Protein AF-A0A1Q8TEL8-F1 (afdb_monomer)

Secondary structure (DSSP, 8-state):
------PEEEEEEEE-SSS-HHHHHHHHHHHHHTTEEEEEEE-HHHHHHHHHHSS----SSHHHHHHHHHHHHT---

Sequence (77 aa):
MADEAMFEAPVTVALTGASGAQYGLRLIDCLVAARHQVLVLISKAAQMVIATETDVSLPSNPERLSEALRERSGAAP

Solvent-accessible surface area (backbone atoms only — not comparable to full-atom values): 4627 Å² total; per-residue (Å²): 132,79,83,80,70,76,55,41,78,72,44,78,47,75,46,53,62,57,91,62,46,68,56,59,57,51,47,52,34,50,41,36,74,67,41,29,44,75,46,78,44,73,42,74,53,18,53,53,39,30,55,71,78,41,95,57,84,73,58,89,52,69,69,58,26,51,50,53,50,28,70,73,44,66,47,78,132

Structure (mmCIF, N/CA/C/O backbone):
data_AF-A0A1Q8TEL8-F1
#
_entry.id   AF-A0A1Q8TEL8-F1
#
loop_
_atom_site.group_PDB
_atom_site.id
_atom_site.type_symbol
_atom_site.label_atom_id
_atom_site.label_alt_id
_atom_site.label_comp_id
_atom_site.label_asym_id
_atom_site.label_entity_id
_atom_site.label_seq_id
_atom_site.pdbx_PDB_ins_code
_atom_site.Cartn_x
_atom_site.Cartn_y
_atom_site.Cartn_z
_atom_site.occupancy
_atom_site.B_iso_or_equiv
_atom_site.auth_seq_id
_atom_site.auth_comp_id
_atom_site.auth_asym_id
_atom_site.auth_atom_id
_atom_site.pdbx_PDB_model_num
ATOM 1 N N . MET A 1 1 ? 1.267 -0.761 -33.680 1.00 40.00 1 MET A N 1
ATOM 2 C CA . MET A 1 1 ? 2.255 -1.271 -32.713 1.00 40.00 1 MET A CA 1
ATOM 3 C C . MET A 1 1 ? 1.996 -0.467 -31.460 1.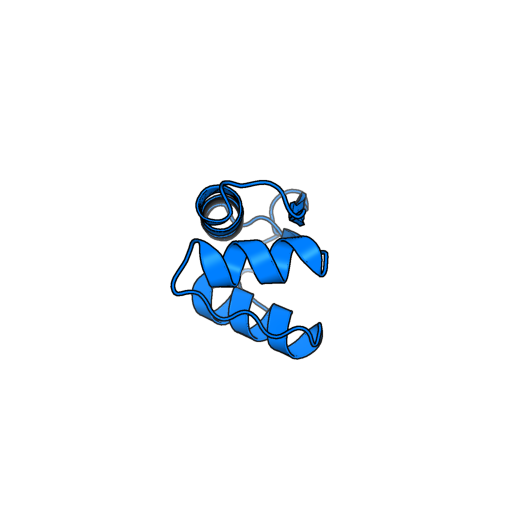00 40.00 1 MET A C 1
ATOM 5 O O . MET A 1 1 ? 2.188 0.740 -31.500 1.00 40.00 1 MET A O 1
ATOM 9 N N . ALA A 1 2 ? 1.280 -1.076 -30.515 1.00 45.25 2 ALA A N 1
ATOM 10 C CA . ALA A 1 2 ? 0.726 -0.379 -29.362 1.00 45.25 2 ALA A CA 1
ATOM 11 C C . ALA A 1 2 ? 1.868 0.221 -28.541 1.00 45.25 2 ALA A C 1
ATOM 13 O O . ALA A 1 2 ? 2.906 -0.416 -28.404 1.00 45.25 2 ALA A O 1
ATOM 14 N N . ASP A 1 3 ? 1.660 1.449 -28.082 1.00 49.28 3 ASP A N 1
ATOM 15 C CA . ASP A 1 3 ? 2.492 2.157 -27.118 1.00 49.28 3 ASP A CA 1
ATOM 16 C C . ASP A 1 3 ? 2.877 1.185 -25.987 1.00 49.28 3 ASP A C 1
ATOM 18 O O . ASP A 1 3 ? 2.043 0.865 -25.140 1.00 49.28 3 ASP A O 1
ATOM 22 N N . GLU A 1 4 ? 4.111 0.663 -25.989 1.00 56.69 4 GLU A N 1
ATOM 23 C CA . GLU A 1 4 ? 4.744 0.173 -24.763 1.00 56.69 4 GLU A CA 1
ATOM 24 C C . GLU A 1 4 ? 4.960 1.425 -23.924 1.00 56.69 4 GLU A C 1
ATOM 26 O O . GLU A 1 4 ? 6.013 2.060 -23.930 1.00 56.69 4 GLU A O 1
ATOM 31 N N . ALA A 1 5 ? 3.870 1.847 -23.297 1.00 61.62 5 ALA A N 1
ATOM 32 C CA . ALA A 1 5 ? 3.813 2.913 -22.339 1.00 61.62 5 ALA A CA 1
ATOM 33 C C . ALA A 1 5 ? 4.786 2.546 -21.219 1.00 61.62 5 ALA A C 1
ATOM 35 O O . ALA A 1 5 ? 4.397 1.864 -20.275 1.00 61.62 5 ALA A O 1
ATOM 36 N N . MET A 1 6 ? 6.050 2.956 -21.348 1.00 80.44 6 MET A N 1
ATOM 37 C CA . MET A 1 6 ? 7.058 2.746 -20.319 1.00 80.44 6 MET A CA 1
ATOM 38 C C . MET A 1 6 ? 6.490 3.353 -19.041 1.00 80.44 6 MET A C 1
ATOM 40 O O . MET A 1 6 ? 6.209 4.553 -18.999 1.00 80.44 6 MET A O 1
ATOM 44 N N . PHE A 1 7 ? 6.195 2.503 -18.058 1.00 89.94 7 PHE A N 1
ATOM 45 C CA . PHE A 1 7 ? 5.704 2.972 -16.774 1.00 89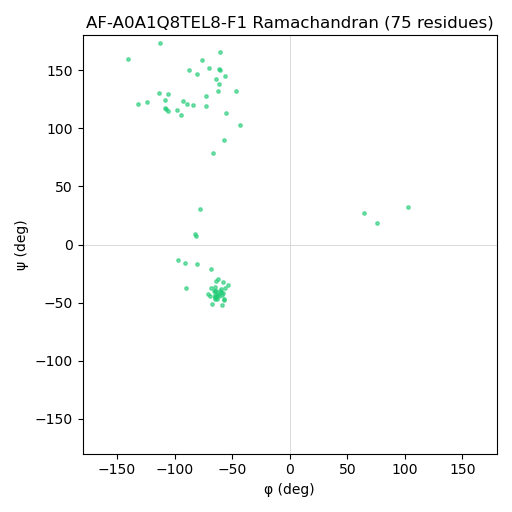.94 7 PHE A CA 1
ATOM 46 C C . PHE A 1 7 ? 6.718 3.965 -16.201 1.00 89.94 7 PHE A C 1
ATOM 48 O O . PHE A 1 7 ? 7.931 3.797 -16.359 1.00 89.94 7 PHE A O 1
ATOM 55 N N . GLU A 1 8 ? 6.220 4.981 -15.507 1.00 94.88 8 GLU A N 1
ATOM 56 C CA . GLU A 1 8 ? 7.056 5.808 -14.648 1.00 94.88 8 GLU A CA 1
ATOM 57 C C . GLU A 1 8 ? 7.698 4.940 -13.553 1.00 94.88 8 GLU A C 1
ATOM 59 O O . GLU A 1 8 ? 7.275 3.804 -13.303 1.00 94.88 8 GLU A O 1
ATOM 64 N N . ALA A 1 9 ? 8.717 5.480 -12.876 1.00 94.38 9 ALA A N 1
ATOM 65 C CA . ALA A 1 9 ? 9.503 4.740 -11.887 1.00 94.38 9 ALA A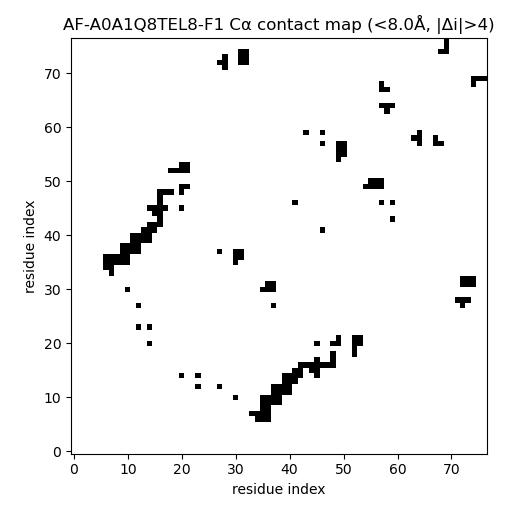 CA 1
ATOM 66 C C . ALA A 1 9 ? 8.612 3.948 -10.902 1.00 94.38 9 ALA A C 1
ATOM 68 O O . ALA A 1 9 ? 7.657 4.514 -10.364 1.00 94.38 9 ALA A O 1
ATOM 69 N N . PRO A 1 10 ? 8.893 2.658 -10.646 1.00 96.31 10 PRO A N 1
ATOM 70 C CA . PRO A 1 10 ? 8.016 1.822 -9.836 1.00 96.31 10 PRO A CA 1
ATOM 71 C C . PRO A 1 10 ? 7.919 2.331 -8.395 1.00 96.31 10 PRO A C 1
ATOM 73 O O . PRO A 1 10 ? 8.910 2.766 -7.803 1.00 96.31 10 PRO A O 1
ATOM 76 N N . VAL A 1 11 ? 6.725 2.226 -7.810 1.00 98.25 11 VAL A N 1
ATOM 77 C CA . VAL A 1 11 ? 6.445 2.643 -6.431 1.00 98.25 11 VAL A CA 1
ATOM 78 C C . VAL A 1 11 ? 5.872 1.473 -5.642 1.00 98.25 11 VAL A C 1
ATOM 80 O O . VAL A 1 11 ? 4.827 0.924 -5.988 1.00 98.25 11 VAL A O 1
ATOM 83 N N . THR A 1 12 ? 6.530 1.120 -4.538 1.00 98.44 12 THR A N 1
ATOM 84 C CA . THR A 1 12 ? 5.997 0.138 -3.587 1.00 98.44 12 THR A CA 1
ATOM 85 C C . THR A 1 12 ? 5.141 0.834 -2.536 1.00 98.44 12 THR A C 1
ATOM 87 O O . THR A 1 12 ? 5.633 1.676 -1.786 1.00 98.44 12 THR A O 1
ATOM 90 N N . VAL A 1 13 ? 3.869 0.449 -2.441 1.00 98.31 13 VAL A N 1
ATOM 91 C CA . VAL A 1 13 ? 2.922 0.948 -1.438 1.00 98.31 13 VAL A CA 1
ATOM 92 C C . VAL A 1 13 ? 2.636 -0.157 -0.427 1.00 98.31 13 VAL A C 1
ATOM 94 O O . VAL A 1 13 ? 2.088 -1.202 -0.772 1.00 98.31 13 VAL A O 1
ATOM 97 N N . ALA A 1 14 ? 2.984 0.079 0.839 1.00 98.19 14 ALA A N 1
ATOM 98 C CA . ALA A 1 14 ? 2.706 -0.846 1.934 1.00 98.19 14 ALA A CA 1
ATOM 99 C C . ALA A 1 14 ? 1.566 -0.325 2.821 1.00 98.19 14 ALA A C 1
ATOM 101 O O . ALA A 1 14 ? 1.713 0.690 3.501 1.00 98.19 14 ALA A O 1
ATOM 102 N N . LEU A 1 15 ? 0.439 -1.040 2.841 1.00 98.00 15 LEU A N 1
ATOM 103 C CA . LEU A 1 15 ? -0.699 -0.764 3.715 1.00 98.00 15 LEU A CA 1
ATOM 104 C C . LEU A 1 15 ? -0.581 -1.570 5.018 1.00 98.00 15 LEU A C 1
ATOM 106 O O . LEU A 1 15 ? -0.490 -2.807 5.026 1.00 98.00 15 LEU A O 1
ATOM 110 N N . THR A 1 16 ? -0.604 -0.853 6.140 1.00 97.12 16 THR A N 1
ATOM 111 C CA . THR A 1 16 ? -0.544 -1.400 7.505 1.00 97.12 16 THR A CA 1
ATOM 112 C C . THR A 1 16 ? -1.869 -1.171 8.243 1.00 97.12 16 THR A C 1
ATOM 114 O O . THR A 1 16 ? -2.777 -0.540 7.714 1.00 97.12 16 THR A O 1
ATOM 117 N N . GLY A 1 17 ? -2.024 -1.727 9.448 1.00 96.62 17 GLY A N 1
ATOM 118 C CA . GLY A 1 17 ? -3.260 -1.640 10.241 1.00 96.62 17 GLY A CA 1
ATOM 119 C C . GLY A 1 17 ? -3.487 -0.307 10.961 1.00 96.62 17 GLY A C 1
ATOM 120 O O . GLY A 1 17 ? -4.042 -0.311 12.055 1.00 96.62 17 GLY A O 1
ATOM 121 N N . ALA A 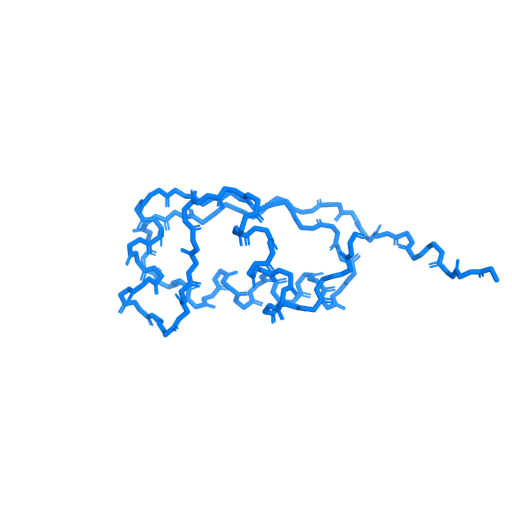1 18 ? -3.011 0.804 10.403 1.00 96.75 18 ALA A N 1
ATOM 122 C CA . ALA A 1 18 ? -3.311 2.138 10.911 1.00 96.75 18 ALA A CA 1
ATOM 123 C C . ALA A 1 18 ? -4.613 2.660 10.286 1.00 96.75 18 ALA A C 1
ATOM 125 O O . ALA A 1 18 ? -4.926 2.316 9.149 1.00 96.75 18 ALA A O 1
ATOM 126 N N . SER A 1 19 ? -5.346 3.502 11.018 1.00 96.31 19 SER A N 1
ATOM 127 C CA . SER A 1 19 ? -6.550 4.171 10.503 1.00 96.31 19 SER A CA 1
ATOM 128 C C . SER A 1 19 ? -6.229 5.073 9.304 1.00 96.31 19 SER A C 1
ATOM 130 O O . SER A 1 19 ? -5.123 5.611 9.202 1.00 96.31 19 SER A O 1
ATOM 132 N N . GLY A 1 20 ? -7.200 5.259 8.408 1.00 96.62 20 GLY A N 1
ATOM 133 C CA . GLY A 1 20 ? -7.064 6.052 7.189 1.00 96.62 20 GLY A CA 1
ATOM 134 C C . GLY A 1 20 ? -6.890 5.204 5.930 1.00 96.62 20 GLY A C 1
ATOM 135 O O . GLY A 1 20 ? -6.210 5.631 4.991 1.00 96.62 20 GLY A O 1
ATOM 136 N N . ALA A 1 21 ? -7.495 4.013 5.884 1.00 97.31 21 ALA A N 1
ATOM 137 C CA . ALA A 1 21 ? -7.390 3.090 4.752 1.00 97.31 21 ALA A CA 1
ATOM 138 C C . ALA A 1 21 ? -7.763 3.737 3.403 1.00 97.31 21 ALA A C 1
ATOM 140 O O . ALA A 1 21 ? -7.124 3.468 2.381 1.00 97.31 21 ALA A O 1
ATOM 141 N N . GLN A 1 22 ? -8.737 4.652 3.400 1.00 97.56 22 GLN A N 1
ATOM 142 C CA . GLN A 1 22 ? -9.171 5.395 2.216 1.00 97.56 22 GLN A CA 1
ATOM 143 C C . GLN A 1 22 ? -8.042 6.192 1.547 1.00 97.56 22 GLN A C 1
ATOM 145 O O . GLN A 1 22 ? -8.033 6.324 0.323 1.00 97.56 22 GLN A O 1
ATOM 150 N N . TYR A 1 23 ? -7.067 6.690 2.315 1.00 98.19 23 TYR A N 1
ATOM 151 C CA . TYR A 1 23 ? -5.942 7.442 1.758 1.00 98.19 23 TYR A CA 1
ATOM 152 C C . TYR A 1 23 ? -4.993 6.529 0.989 1.00 98.19 23 TYR A C 1
ATOM 154 O O . TYR A 1 23 ? -4.571 6.872 -0.112 1.00 98.19 23 TYR A O 1
ATOM 162 N N . GLY A 1 24 ? -4.702 5.346 1.537 1.00 97.94 24 GLY A N 1
ATOM 163 C CA . GLY A 1 24 ? -3.857 4.352 0.879 1.00 97.94 24 GLY A CA 1
ATOM 164 C C . GLY A 1 24 ? -4.464 3.853 -0.431 1.00 97.94 24 GLY A C 1
ATOM 165 O O . GLY A 1 24 ? -3.781 3.796 -1.451 1.00 97.94 24 GLY A O 1
ATOM 166 N N . LEU A 1 25 ? -5.769 3.572 -0.428 1.00 97.94 25 LEU A N 1
ATOM 167 C CA . LEU A 1 25 ? -6.494 3.161 -1.631 1.00 97.94 25 LEU A CA 1
ATOM 168 C C . LEU A 1 25 ? -6.530 4.274 -2.686 1.00 97.94 25 LEU A C 1
ATOM 170 O O . LEU A 1 25 ? -6.234 4.027 -3.855 1.00 97.94 25 LEU A O 1
ATOM 174 N N . ARG A 1 26 ? -6.822 5.516 -2.278 1.00 98.38 26 ARG A N 1
ATOM 175 C CA . ARG A 1 26 ? -6.827 6.658 -3.200 1.00 98.38 26 ARG A CA 1
ATOM 176 C C . ARG A 1 26 ? -5.440 6.950 -3.773 1.00 98.38 26 ARG A C 1
ATOM 178 O O . ARG A 1 26 ? -5.347 7.330 -4.939 1.00 98.38 26 ARG A O 1
ATOM 185 N N . LEU A 1 27 ? -4.382 6.776 -2.980 1.00 98.62 27 LEU A N 1
ATOM 186 C CA . LEU A 1 27 ? -2.999 6.932 -3.431 1.00 98.62 27 LEU A CA 1
ATOM 187 C C . LEU A 1 27 ? -2.665 5.937 -4.545 1.00 98.62 27 LEU A C 1
ATOM 189 O O . LEU A 1 27 ? -2.087 6.345 -5.549 1.00 98.62 27 LEU A O 1
ATOM 193 N N . ILE A 1 28 ? -3.062 4.669 -4.399 1.00 98.50 28 ILE A N 1
ATOM 194 C CA . ILE A 1 28 ? -2.879 3.654 -5.447 1.00 98.50 28 ILE A CA 1
ATOM 195 C C . ILE A 1 28 ? -3.563 4.107 -6.744 1.00 98.50 28 ILE A C 1
ATOM 197 O O . ILE A 1 28 ? -2.918 4.110 -7.790 1.00 98.50 28 ILE A O 1
ATOM 201 N N . ASP A 1 29 ? -4.808 4.590 -6.675 1.00 98.31 29 ASP A N 1
ATOM 202 C CA . ASP A 1 29 ? -5.522 5.103 -7.857 1.00 98.31 29 ASP A CA 1
ATOM 203 C C . ASP A 1 29 ? -4.780 6.277 -8.515 1.00 98.31 29 ASP A C 1
ATOM 205 O O . ASP A 1 29 ? -4.702 6.369 -9.738 1.00 98.31 29 ASP A O 1
ATOM 209 N N . CYS A 1 30 ? -4.223 7.192 -7.713 1.00 98.56 30 CYS A N 1
ATOM 210 C CA . CYS A 1 30 ? -3.434 8.315 -8.221 1.00 98.56 30 CYS A CA 1
ATOM 211 C C . CYS A 1 30 ? -2.151 7.854 -8.920 1.00 98.56 30 CYS A C 1
ATOM 213 O O . CYS A 1 30 ? -1.834 8.369 -9.987 1.00 98.56 30 CYS A O 1
ATOM 215 N N . LEU A 1 31 ? -1.413 6.910 -8.330 1.00 98.44 31 LEU A N 1
ATOM 216 C CA . LEU A 1 31 ? -0.160 6.400 -8.893 1.00 98.44 31 LEU A CA 1
ATOM 217 C C . LEU A 1 31 ? -0.403 5.653 -10.209 1.00 98.44 31 LEU A C 1
ATOM 219 O O . LEU A 1 31 ? 0.338 5.853 -11.170 1.00 98.44 31 LEU A O 1
ATOM 223 N N . VAL A 1 32 ? -1.478 4.864 -10.275 1.00 97.44 32 VAL A N 1
ATOM 224 C CA . VAL A 1 32 ? -1.915 4.190 -11.505 1.00 97.44 32 VAL A CA 1
ATOM 225 C C . VAL A 1 32 ? -2.303 5.209 -12.579 1.00 97.44 32 VAL A C 1
ATOM 227 O O . VAL A 1 32 ? -1.825 5.117 -13.708 1.00 97.44 32 VAL A O 1
ATOM 230 N N . ALA A 1 33 ? -3.097 6.228 -12.235 1.00 97.12 33 ALA A N 1
ATOM 231 C CA . ALA A 1 33 ? -3.458 7.301 -13.166 1.00 97.12 33 ALA A CA 1
ATOM 232 C C . ALA A 1 33 ? -2.238 8.111 -13.647 1.00 97.12 33 ALA A C 1
ATOM 234 O O . ALA A 1 33 ? -2.223 8.603 -14.774 1.00 97.12 33 ALA A O 1
ATOM 235 N N . ALA A 1 34 ? -1.202 8.216 -12.814 1.00 96.94 34 ALA A N 1
ATOM 236 C CA . ALA A 1 34 ? 0.086 8.816 -13.147 1.00 96.94 34 ALA A CA 1
ATOM 237 C C . ALA A 1 34 ? 1.041 7.859 -13.890 1.00 96.94 34 ALA A C 1
ATOM 239 O O . ALA A 1 34 ? 2.196 8.207 -14.106 1.00 96.94 34 ALA A O 1
ATOM 240 N N . ARG A 1 35 ? 0.565 6.680 -14.320 1.00 95.81 35 ARG A N 1
ATOM 241 C CA . ARG A 1 35 ? 1.312 5.684 -15.108 1.00 95.81 35 ARG A CA 1
ATOM 242 C C . ARG A 1 35 ? 2.517 5.070 -14.386 1.00 95.81 35 ARG A C 1
ATOM 244 O O . ARG A 1 35 ? 3.441 4.605 -15.047 1.00 95.81 35 ARG A O 1
ATOM 251 N N . HIS A 1 36 ? 2.509 5.008 -13.055 1.00 96.69 36 HIS A N 1
ATOM 252 C CA . HIS A 1 36 ? 3.507 4.239 -12.308 1.00 96.69 36 HIS A CA 1
ATOM 253 C C . HIS A 1 36 ? 3.162 2.747 -12.272 1.00 96.69 36 HIS A C 1
ATOM 255 O O . HIS A 1 36 ? 1.997 2.369 -12.129 1.00 96.69 36 HIS A O 1
ATOM 261 N N . GLN A 1 37 ? 4.189 1.895 -12.279 1.00 95.69 37 GLN A N 1
ATOM 262 C CA . GLN A 1 37 ? 4.044 0.516 -11.817 1.00 95.69 37 GLN A CA 1
ATOM 263 C C . GLN A 1 37 ? 3.908 0.519 -10.287 1.00 95.69 37 GLN A C 1
ATOM 265 O O . GLN A 1 37 ? 4.814 0.964 -9.580 1.00 95.69 37 GLN A O 1
ATOM 270 N N . VAL A 1 38 ? 2.787 0.019 -9.763 1.00 97.75 38 VAL A N 1
ATOM 271 C CA . VAL A 1 38 ? 2.506 0.025 -8.318 1.00 97.75 38 VAL A CA 1
ATOM 272 C C . VAL A 1 38 ? 2.620 -1.384 -7.745 1.00 97.75 38 VAL A C 1
ATOM 274 O O . VAL A 1 38 ? 1.838 -2.268 -8.086 1.00 97.75 38 VAL A O 1
ATOM 277 N N . LEU A 1 39 ? 3.578 -1.590 -6.842 1.00 97.69 39 LEU A N 1
ATOM 278 C CA . LEU A 1 39 ? 3.768 -2.850 -6.123 1.00 97.69 39 LEU A CA 1
ATOM 279 C C . LEU A 1 39 ? 3.108 -2.737 -4.749 1.00 97.69 39 LEU A C 1
ATOM 281 O O . LEU A 1 39 ? 3.517 -1.916 -3.930 1.00 97.69 39 LEU A O 1
ATOM 285 N N . VAL A 1 40 ? 2.079 -3.536 -4.480 1.00 97.81 40 VAL A N 1
ATOM 286 C CA . VAL A 1 40 ? 1.276 -3.382 -3.259 1.00 97.81 40 VAL A CA 1
ATOM 287 C C . VAL A 1 40 ? 1.583 -4.484 -2.249 1.00 97.81 40 V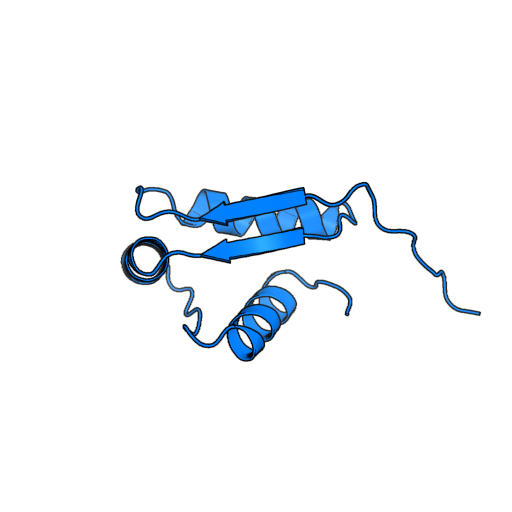AL A C 1
ATOM 289 O O . VAL A 1 40 ? 1.523 -5.671 -2.562 1.00 97.81 40 VAL A O 1
ATOM 292 N N . LEU A 1 41 ? 1.865 -4.083 -1.009 1.00 97.94 41 LEU A N 1
ATOM 293 C CA . LEU A 1 41 ? 1.970 -4.966 0.152 1.00 97.94 41 LEU A CA 1
ATOM 294 C C . LEU A 1 41 ? 0.834 -4.641 1.123 1.00 97.94 41 LEU A C 1
ATOM 296 O O . LEU A 1 41 ? 0.644 -3.482 1.483 1.00 97.94 41 LEU A O 1
ATOM 300 N N . ILE A 1 42 ? 0.089 -5.647 1.583 1.00 96.94 42 ILE A N 1
ATOM 301 C CA . ILE A 1 42 ? -1.021 -5.452 2.528 1.00 96.94 42 ILE A CA 1
ATOM 302 C C . ILE A 1 42 ? -0.895 -6.454 3.671 1.00 96.94 42 ILE A C 1
ATOM 304 O O . ILE A 1 42 ? -0.907 -7.666 3.463 1.00 96.94 42 ILE A O 1
ATOM 308 N N . SER A 1 43 ? -0.795 -5.947 4.899 1.00 97.00 43 SER A N 1
ATOM 309 C CA . SER A 1 43 ? -0.821 -6.792 6.098 1.00 97.00 43 SER A CA 1
ATOM 310 C C . SER A 1 43 ? -2.240 -7.269 6.435 1.00 97.00 43 SER A C 1
ATOM 312 O O . SER A 1 43 ? -3.228 -6.620 6.095 1.00 97.00 43 SER A O 1
ATOM 314 N N . LYS A 1 44 ? -2.366 -8.356 7.208 1.00 95.75 44 LYS A N 1
ATOM 315 C CA . LYS A 1 44 ? -3.672 -8.809 7.725 1.00 95.75 44 LYS A CA 1
ATOM 316 C C . LYS A 1 44 ? -4.392 -7.720 8.534 1.00 95.75 44 LYS A C 1
ATOM 318 O O . LYS A 1 44 ? -5.605 -7.585 8.432 1.00 95.75 44 LYS A O 1
ATOM 323 N N . ALA A 1 45 ? -3.652 -6.926 9.310 1.00 97.06 45 ALA A N 1
ATOM 324 C CA . ALA A 1 45 ? -4.227 -5.813 10.062 1.00 97.06 45 ALA A CA 1
ATOM 325 C C . ALA A 1 45 ? -4.797 -4.730 9.127 1.00 97.06 45 ALA A C 1
ATOM 327 O O . ALA A 1 45 ? -5.890 -4.235 9.371 1.00 97.06 45 ALA A O 1
ATOM 328 N N . ALA A 1 46 ? -4.112 -4.427 8.020 1.00 97.44 46 ALA A N 1
ATOM 329 C CA . ALA A 1 46 ? -4.609 -3.486 7.016 1.00 97.44 46 ALA A CA 1
ATOM 330 C C . ALA A 1 46 ? -5.894 -3.977 6.336 1.00 97.44 46 ALA A C 1
ATOM 332 O O . ALA A 1 46 ? -6.807 -3.184 6.147 1.00 97.44 46 ALA A O 1
ATOM 333 N N . GLN A 1 47 ? -6.007 -5.277 6.028 1.00 96.00 47 GLN A N 1
ATOM 334 C CA . GLN A 1 47 ? -7.247 -5.854 5.480 1.00 96.00 47 GLN A CA 1
ATOM 335 C C . GLN A 1 47 ? -8.442 -5.627 6.416 1.00 96.00 47 GLN A C 1
ATOM 337 O O . GLN A 1 47 ? -9.517 -5.250 5.956 1.00 96.00 47 GLN A O 1
ATOM 342 N N . MET A 1 48 ? -8.244 -5.798 7.729 1.00 95.88 48 MET A N 1
ATOM 343 C CA . MET A 1 48 ? -9.291 -5.541 8.722 1.00 95.88 48 MET A CA 1
ATOM 344 C C . MET A 1 48 ? -9.681 -4.062 8.774 1.00 95.88 48 MET A C 1
ATOM 346 O O . MET A 1 48 ? -10.869 -3.754 8.813 1.00 95.88 48 MET A O 1
ATOM 350 N N . VAL A 1 49 ? -8.702 -3.151 8.751 1.00 97.88 49 VAL A N 1
ATOM 351 C CA . VAL A 1 49 ? -8.978 -1.706 8.747 1.00 97.88 49 VAL A CA 1
ATOM 352 C C . VAL A 1 49 ? -9.712 -1.291 7.472 1.00 97.88 49 VAL A C 1
ATOM 354 O O . VAL A 1 49 ? -10.723 -0.608 7.568 1.00 97.88 49 VAL A O 1
ATOM 357 N N . ILE A 1 50 ? -9.288 -1.765 6.295 1.00 97.62 50 ILE A N 1
ATOM 358 C CA . ILE A 1 50 ? -9.962 -1.489 5.014 1.00 97.62 50 ILE A CA 1
ATOM 359 C C . ILE A 1 50 ? -11.429 -1.929 5.062 1.00 97.62 50 ILE A C 1
ATOM 361 O O . ILE A 1 50 ? -12.303 -1.138 4.719 1.00 97.62 50 ILE A O 1
ATOM 365 N N . ALA A 1 51 ? -11.704 -3.145 5.542 1.00 96.25 51 ALA A N 1
ATOM 366 C CA . ALA A 1 51 ? -13.067 -3.666 5.657 1.00 96.25 51 ALA A CA 1
ATOM 367 C C . ALA A 1 51 ? -13.918 -2.952 6.725 1.00 96.25 51 ALA A C 1
ATOM 369 O O . ALA A 1 51 ? -15.141 -3.041 6.691 1.00 96.25 51 ALA A O 1
ATOM 370 N N . THR A 1 52 ? -13.283 -2.284 7.693 1.00 96.69 52 THR A N 1
ATOM 371 C CA . THR A 1 52 ? -13.974 -1.552 8.767 1.00 96.69 52 THR A CA 1
ATOM 372 C C . THR A 1 52 ? -14.248 -0.098 8.378 1.00 96.69 52 THR A C 1
ATOM 374 O O . THR A 1 52 ? -15.283 0.449 8.742 1.00 96.69 52 THR A O 1
ATOM 377 N N . GLU A 1 53 ? -13.321 0.544 7.666 1.00 97.75 53 GLU A N 1
ATOM 378 C CA . GLU A 1 53 ? -13.379 1.977 7.343 1.00 97.75 53 GLU A CA 1
ATOM 379 C C . GLU A 1 53 ? -13.945 2.268 5.949 1.00 97.75 53 GLU A C 1
ATOM 381 O O . GLU A 1 53 ? -14.240 3.423 5.639 1.00 97.75 53 GLU A O 1
ATOM 386 N N . THR A 1 54 ? -14.075 1.257 5.087 1.00 96.19 54 THR A N 1
ATOM 387 C CA . THR A 1 54 ? -14.493 1.435 3.692 1.00 96.19 54 THR A CA 1
ATOM 388 C C . THR A 1 54 ? -15.435 0.324 3.239 1.00 96.19 54 THR A C 1
ATOM 390 O O . THR A 1 54 ? -15.399 -0.784 3.766 1.00 96.19 54 THR A O 1
ATOM 393 N N . ASP A 1 55 ? -16.199 0.583 2.178 1.00 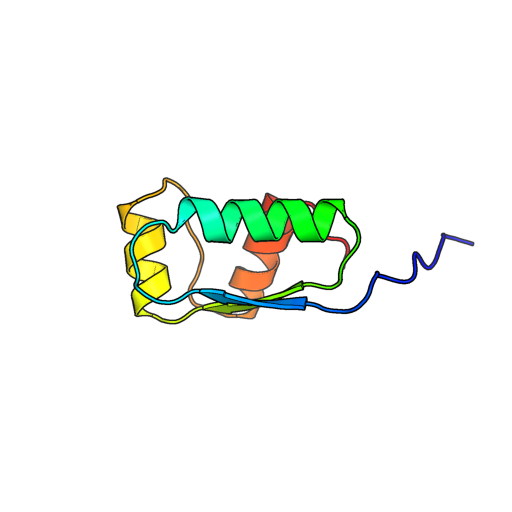95.31 55 ASP A N 1
ATOM 394 C CA . ASP A 1 55 ? -17.017 -0.438 1.507 1.00 95.31 55 ASP A CA 1
ATOM 395 C C . ASP A 1 55 ? -16.205 -1.313 0.527 1.00 95.31 55 ASP A C 1
ATOM 397 O O . ASP A 1 55 ? -16.763 -2.093 -0.247 1.00 95.31 55 ASP A O 1
ATOM 401 N N . VAL A 1 56 ? -14.872 -1.174 0.506 1.00 94.19 56 VAL A N 1
ATOM 402 C CA . VAL A 1 56 ? -14.002 -1.904 -0.420 1.00 94.19 56 VAL A CA 1
ATOM 403 C C . VAL A 1 56 ? -13.690 -3.287 0.142 1.00 94.19 56 VAL A C 1
ATOM 405 O O . VAL A 1 56 ? -13.055 -3.432 1.185 1.00 94.19 56 VAL A O 1
ATOM 408 N N . SER A 1 57 ? -14.073 -4.324 -0.602 1.00 89.06 57 SER A N 1
ATOM 409 C CA . SER A 1 57 ? -13.708 -5.705 -0.294 1.00 89.06 57 SER A CA 1
ATOM 410 C C . SER A 1 57 ? -12.450 -6.101 -1.059 1.00 89.06 57 SER A C 1
ATOM 412 O O . SER A 1 57 ? -12.472 -6.221 -2.283 1.00 89.06 57 SER A O 1
ATOM 414 N N . LEU A 1 58 ? -11.344 -6.301 -0.340 1.00 93.69 58 LEU A N 1
ATOM 415 C CA . LEU A 1 58 ? -10.103 -6.818 -0.912 1.00 93.69 58 LEU A CA 1
ATOM 416 C C . LEU A 1 58 ? -9.859 -8.257 -0.436 1.00 93.69 58 LEU A C 1
ATOM 418 O O . LEU A 1 58 ? -9.805 -8.497 0.774 1.00 93.69 58 LEU A O 1
ATOM 422 N N . PRO A 1 59 ? -9.694 -9.227 -1.353 1.00 94.81 59 PRO A N 1
ATOM 423 C CA . PRO A 1 59 ? -9.427 -10.609 -0.981 1.00 94.81 59 PRO A CA 1
ATOM 424 C C . PRO A 1 59 ? -8.018 -10.758 -0.394 1.00 94.81 59 PRO A C 1
ATOM 426 O O . PRO A 1 59 ? -7.092 -10.025 -0.731 1.00 94.81 59 PRO A O 1
ATOM 429 N N . SER A 1 60 ? -7.835 -11.751 0.477 1.00 91.88 60 SER A N 1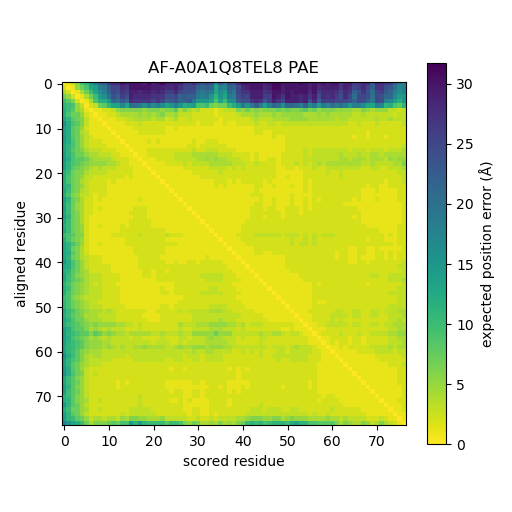
ATOM 430 C CA . SER A 1 60 ? -6.537 -12.030 1.105 1.00 91.88 60 SER A CA 1
ATOM 431 C C . SER A 1 60 ? -5.577 -12.832 0.222 1.00 91.88 60 SER A C 1
ATOM 433 O O . SER A 1 60 ? -4.378 -12.866 0.496 1.00 91.88 60 SER A O 1
ATOM 435 N N . ASN A 1 61 ? -6.091 -13.478 -0.829 1.00 95.56 61 ASN A N 1
ATOM 436 C CA . ASN A 1 61 ? -5.283 -14.174 -1.824 1.00 95.56 61 ASN A CA 1
ATOM 437 C C . ASN A 1 61 ? -4.560 -13.147 -2.728 1.00 95.56 61 ASN A C 1
ATOM 439 O O . ASN A 1 61 ? -5.245 -12.297 -3.295 1.00 95.56 61 ASN A O 1
ATOM 443 N N . PRO A 1 62 ? -3.226 -13.225 -2.905 1.00 93.69 62 PRO A N 1
ATOM 444 C CA . PRO A 1 62 ? -2.457 -12.219 -3.647 1.00 93.69 62 PRO A CA 1
ATOM 445 C C . PRO A 1 62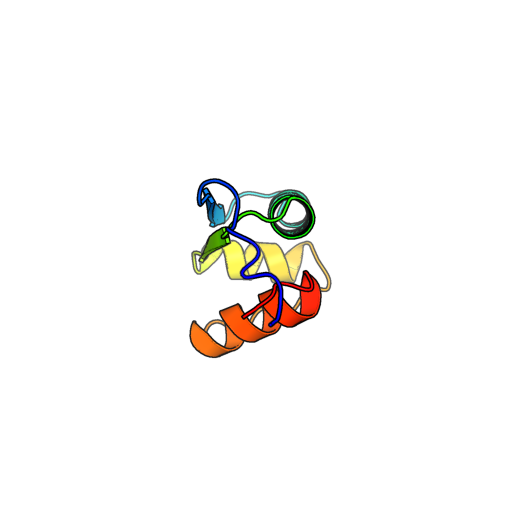 ? -2.856 -12.022 -5.117 1.00 93.69 62 PRO A C 1
ATOM 447 O O . PRO A 1 62 ? -2.863 -10.888 -5.596 1.00 93.69 62 PRO A O 1
ATOM 450 N N . GLU A 1 63 ? -3.204 -13.094 -5.831 1.00 95.44 63 GLU A N 1
ATOM 451 C CA . GLU A 1 63 ? -3.595 -13.017 -7.247 1.00 95.44 63 GLU A CA 1
ATO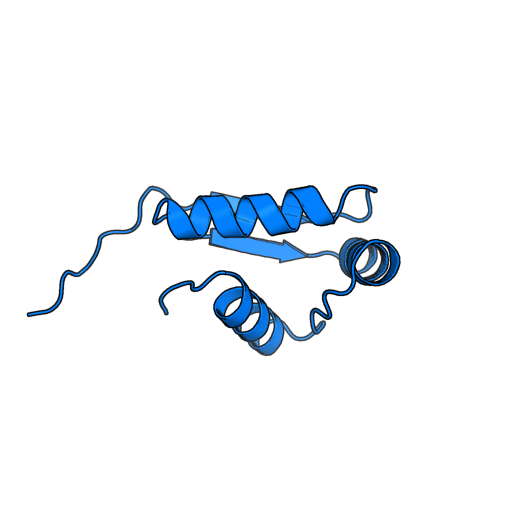M 452 C C . GLU A 1 63 ? -4.929 -12.281 -7.376 1.00 95.44 63 GLU A C 1
ATOM 454 O O . GLU A 1 63 ? -5.015 -11.253 -8.044 1.00 95.44 63 GLU A O 1
ATOM 459 N N . ARG A 1 64 ? -5.934 -12.714 -6.606 1.00 96.75 64 ARG A N 1
ATOM 460 C CA . ARG A 1 64 ? -7.247 -12.052 -6.564 1.00 96.75 64 ARG A CA 1
ATOM 461 C C . ARG A 1 64 ? -7.178 -10.629 -6.019 1.00 96.75 64 ARG A C 1
ATOM 463 O O . ARG A 1 64 ? -7.986 -9.785 -6.389 1.00 96.75 64 ARG A O 1
ATOM 470 N N . LEU A 1 65 ? -6.242 -10.352 -5.111 1.00 96.50 65 LEU A N 1
ATOM 471 C CA . LEU A 1 65 ? -6.016 -9.006 -4.587 1.00 96.50 65 LEU A CA 1
ATOM 472 C C . LEU A 1 65 ? -5.520 -8.089 -5.700 1.00 96.50 65 LEU A C 1
ATOM 474 O O . LEU A 1 65 ? -6.006 -6.970 -5.843 1.00 96.50 65 LEU A O 1
ATOM 478 N N . SER A 1 66 ? -4.567 -8.585 -6.487 1.00 96.12 66 SER A N 1
ATOM 479 C CA . SER A 1 66 ? -4.025 -7.871 -7.638 1.00 96.12 66 SER A CA 1
ATOM 480 C C . SER A 1 66 ? -5.120 -7.615 -8.674 1.00 96.12 66 SER A C 1
ATOM 482 O O . SER A 1 66 ? -5.235 -6.497 -9.165 1.00 96.12 66 SER A O 1
ATOM 484 N N . GLU A 1 67 ? -5.981 -8.598 -8.948 1.00 96.62 67 GLU A N 1
ATOM 485 C CA . GLU A 1 67 ? -7.160 -8.437 -9.811 1.00 96.62 67 GLU A CA 1
ATOM 486 C C . GLU A 1 67 ? -8.118 -7.361 -9.284 1.00 96.62 67 GLU A C 1
ATOM 488 O O . GLU A 1 67 ? -8.404 -6.408 -10.004 1.00 96.62 67 GLU A O 1
ATOM 493 N N . ALA A 1 68 ? -8.530 -7.439 -8.016 1.00 96.69 68 ALA A N 1
ATOM 494 C CA . ALA A 1 68 ? -9.445 -6.471 -7.408 1.00 96.69 68 ALA A CA 1
ATOM 495 C C . ALA A 1 68 ? -8.876 -5.040 -7.413 1.00 96.69 68 ALA A C 1
ATOM 497 O O . ALA A 1 68 ? -9.590 -4.071 -7.675 1.00 96.69 68 ALA A O 1
ATOM 498 N N . LEU A 1 69 ? -7.574 -4.886 -7.148 1.00 96.88 69 LEU A N 1
ATOM 499 C CA . LEU A 1 69 ? -6.906 -3.587 -7.216 1.00 96.88 69 LEU A CA 1
ATOM 500 C C . LEU A 1 69 ? -6.808 -3.072 -8.654 1.00 96.88 69 LEU A C 1
ATOM 502 O O . LEU A 1 69 ? -6.991 -1.873 -8.866 1.00 96.88 69 LEU A O 1
ATOM 506 N N . ARG A 1 70 ? -6.566 -3.943 -9.641 1.00 96.44 70 ARG A N 1
ATOM 507 C CA . ARG A 1 70 ? -6.565 -3.570 -11.064 1.00 96.44 70 ARG A CA 1
ATOM 508 C C . ARG A 1 70 ? -7.947 -3.132 -11.533 1.00 96.44 70 ARG A C 1
ATOM 510 O O . ARG A 1 70 ? -8.056 -2.076 -12.144 1.00 96.44 70 ARG A O 1
ATOM 517 N N . GLU A 1 71 ? -8.990 -3.886 -11.195 1.00 96.44 71 GLU A N 1
ATOM 518 C CA . GLU A 1 71 ? -10.383 -3.541 -11.505 1.00 96.44 71 GLU A CA 1
ATOM 519 C C . GLU A 1 71 ? -10.779 -2.194 -10.895 1.00 96.44 71 GLU A C 1
ATOM 521 O O . GLU A 1 71 ? -11.380 -1.358 -11.566 1.00 96.44 71 GLU A O 1
ATOM 526 N N . ARG A 1 72 ? -10.391 -1.954 -9.637 1.00 95.75 72 ARG A N 1
ATOM 527 C CA . ARG A 1 72 ? -10.692 -0.708 -8.928 1.00 95.75 72 ARG A CA 1
ATOM 528 C C . ARG A 1 72 ? -9.939 0.502 -9.489 1.00 95.75 72 ARG A C 1
ATOM 530 O O . ARG A 1 72 ? -10.528 1.572 -9.608 1.00 95.75 72 ARG A O 1
ATOM 537 N N . SER A 1 73 ? -8.644 0.354 -9.770 1.00 96.50 73 SER A N 1
ATOM 538 C CA . SER A 1 73 ? -7.760 1.470 -10.151 1.00 96.50 73 SER A CA 1
ATOM 539 C C . SER A 1 73 ? -7.673 1.716 -11.660 1.00 96.50 73 SER A C 1
ATOM 541 O O . SER A 1 73 ? -7.207 2.775 -12.076 1.00 96.50 73 SER A O 1
ATOM 543 N N . GLY A 1 74 ? -8.097 0.754 -12.487 1.00 96.56 74 GLY A N 1
ATOM 544 C CA . GLY A 1 74 ? -7.914 0.785 -13.940 1.00 96.56 74 GLY A CA 1
ATOM 545 C C . GLY A 1 74 ? -6.488 0.451 -14.393 1.00 96.56 74 GLY A C 1
ATOM 546 O O . GLY A 1 74 ? -6.110 0.800 -15.511 1.00 96.56 74 GLY A O 1
ATOM 547 N N . ALA A 1 75 ? -5.681 -0.191 -13.540 1.00 95.94 75 ALA A N 1
ATOM 548 C CA . ALA A 1 75 ? -4.297 -0.521 -13.864 1.00 95.94 75 ALA A CA 1
ATOM 549 C C . ALA A 1 75 ? -4.189 -1.471 -15.068 1.00 95.94 75 ALA A C 1
ATOM 551 O O . ALA A 1 75 ? -4.846 -2.518 -15.138 1.00 95.94 75 ALA A O 1
ATOM 552 N N . ALA A 1 76 ? -3.306 -1.105 -16.000 1.00 90.94 76 ALA A N 1
ATOM 553 C CA . ALA A 1 76 ? -2.896 -1.965 -17.101 1.00 90.94 76 ALA A CA 1
ATOM 554 C C . ALA A 1 76 ? -2.234 -3.256 -16.564 1.00 90.94 76 ALA A C 1
ATOM 556 O O . ALA A 1 76 ? -1.705 -3.245 -15.448 1.00 90.94 76 ALA A O 1
ATOM 557 N N . PRO A 1 77 ? -2.341 -4.385 -17.291 1.00 79.75 77 PRO A N 1
ATOM 558 C CA . PRO A 1 77 ? -1.611 -5.608 -16.957 1.00 79.75 77 PRO A CA 1
ATOM 559 C C . PRO A 1 77 ? -0.089 -5.418 -17.004 1.00 79.75 77 PRO A C 1
ATOM 561 O O . PRO A 1 77 ? 0.379 -4.543 -17.767 1.00 79.75 77 PRO A O 1
#

pLDDT: mean 93.04, std 11.8, range [40.0, 98.62]

InterPro domains:
  IPR003382 Flavoprotein [PF02441] (11-57)
  IPR036551 Flavin prenyltransferase-like [G3DSA:3.40.50.1950] (3-76)
  IPR036551 Flavin prenyltransferase-like [SSF52507] (11-68)

Organism: NCBI:txid223900

Foldseek 3Di:
DDPPVPADEADEQEFDLDADLVVSLVVLLVSQVNRHRYHYHYDPNRQVNCVVVHPQHADPDPVSNVVSSCVSNVHDD

Nearest PDB structures (foldseek):
  6qlv-assembly1_E  TM=9.793E-01  e=2.876E-07  Pseudomonas aeruginosa
  4zaz-assembly1_A  TM=9.800E-01  e=2.876E-07  Pseudomonas aeruginosa
  6qlj-assembly1_A  TM=9.815E-01  e=3.078E-07  Pseudomonas aeruginosa
  6qlh-assembly1_A  TM=9.801E-01  e=4.327E-07  Pseudomonas aeruginosa
  4zag-assembly1_A  TM=9.695E-01  e=6.971E-07  Pseudomonas aeruginosa

Mean predicted aligned error: 3.98 Å

Radius of gyration: 12.83 Å; Cα contacts (8 Å, |Δi|>4): 100; chains: 1; bounding box: 26×23×44 Å